Protein AF-A0A7T6Z1P7-F1 (afdb_monomer)

Solvent-accessible surface area (backbone atoms only — not comparable to full-atom values): 5338 Å² total; per-residue (Å²): 137,65,76,67,58,64,52,51,54,53,49,51,49,48,43,53,65,47,52,49,44,48,53,51,49,59,53,50,50,73,77,48,56,70,67,59,46,44,50,49,66,51,45,49,62,55,53,52,52,52,45,38,38,73,74,70,60,54,80,81,48,75,68,52,53,52,50,51,52,50,52,54,52,51,40,53,57,61,65,65,50,73,81,74,71,81,87,78,80,132

Foldseek 3Di:
DDPVVVVVVVVCCCCVVPVVVVVCLVVVLVVDDPLVVLVCVLCVLVVVVVCCCPPVVDDDDPVNVVVSV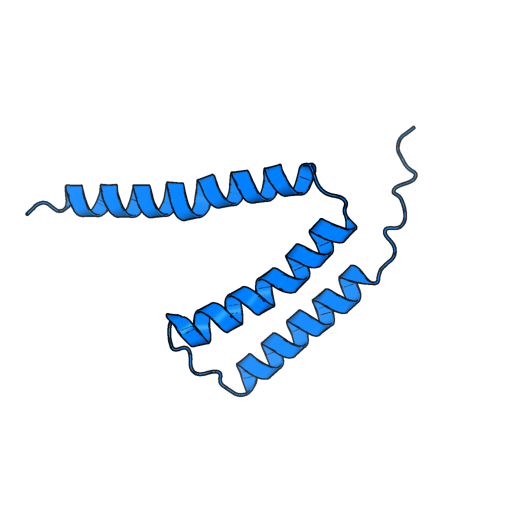VSNVVSVVVSPPPPPPPPDDD

pLDDT: mean 81.15, std 14.32, range [39.31, 94.88]

Secondary structure (DSSP, 8-state):
--HHHHHHHHHHHHIIIIIIHHHHHHHHHTTS-HHHHHHHHHHHHHHHHHHIIIII-----HHHHHHHHHHHHHHHHHHHS---------

Nearest PDB structures (foldseek):
  3okq-assembly1_A-2  TM=4.182E-01  e=6.978E+00  Saccharomyces cerevisiae

Organism: NCBI:txid2743000

Sequence (90 aa):
MDARHFSAERMSLAIVSTVLGYLLYTTGLKHIEASNASILGTVEPIVAVITGVLFLGDHLMFWQVIGIALVLYAAILVTQKPHRKEAVQQ

InterPro domains:
  IPR000620 EamA domain [PF00892] (13-79)
  IPR037185 Multidrug transporter EmrE superfamily [SSF103481] (13-84)
  IPR051258 Diverse Substrate Transporter [PTHR42920] (11-86)

Mean predicted aligned error: 9.41 Å

Radius of gyration: 18.6 Å; Cα contacts (8 Å, |Δi|>4): 22; chains: 1; bounding box: 44×33×51 Å

Structure (mmCIF, N/CA/C/O backbone):
data_AF-A0A7T6Z1P7-F1
#
_entry.id   AF-A0A7T6Z1P7-F1
#
loop_
_atom_site.group_PDB
_atom_site.id
_atom_site.type_symbol
_atom_site.label_atom_id
_atom_site.label_alt_id
_atom_site.label_comp_id
_atom_site.label_asym_id
_atom_site.label_entity_id
_atom_site.label_seq_id
_atom_site.pdbx_PDB_ins_code
_atom_site.Cartn_x
_atom_site.Cartn_y
_atom_site.Cartn_z
_atom_site.occupancy
_atom_site.B_iso_or_equiv
_atom_site.auth_seq_id
_atom_site.auth_comp_id
_atom_site.auth_asym_id
_atom_site.auth_atom_id
_atom_site.pdbx_PDB_model_num
ATOM 1 N N . MET A 1 1 ? 26.674 12.954 -20.570 1.00 50.00 1 MET A N 1
ATOM 2 C CA . MET A 1 1 ? 25.321 13.123 -19.997 1.00 50.00 1 MET A CA 1
ATOM 3 C C . MET A 1 1 ? 25.303 12.356 -18.693 1.00 50.00 1 MET A C 1
ATOM 5 O O . MET A 1 1 ? 25.462 11.143 -18.708 1.00 50.00 1 MET A O 1
ATOM 9 N N . ASP A 1 2 ? 25.302 13.093 -17.586 1.00 51.38 2 ASP A N 1
ATOM 10 C CA . ASP A 1 2 ? 25.871 12.654 -16.311 1.00 51.38 2 ASP A CA 1
ATOM 11 C C . ASP A 1 2 ? 24.953 11.752 -15.482 1.00 51.38 2 ASP A C 1
ATOM 13 O O . ASP A 1 2 ? 23.787 12.063 -15.242 1.00 51.38 2 ASP A O 1
ATOM 17 N N . ALA A 1 3 ? 25.535 10.685 -14.928 1.00 61.78 3 ALA A N 1
ATOM 18 C CA . ALA A 1 3 ? 24.891 9.720 -14.031 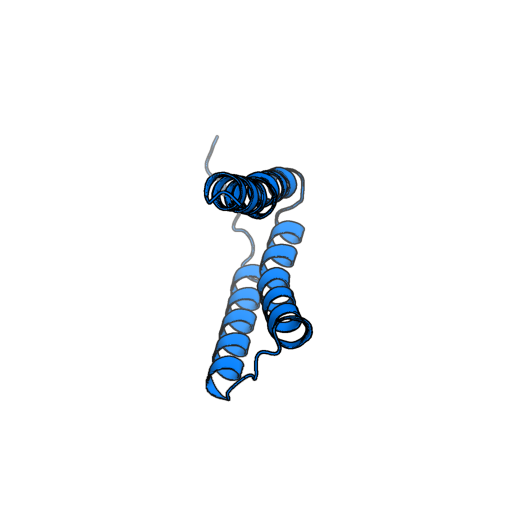1.00 61.78 3 ALA A CA 1
ATOM 19 C C . ALA A 1 3 ? 24.275 10.335 -12.750 1.00 61.78 3 ALA A C 1
ATOM 21 O O . ALA A 1 3 ? 23.534 9.660 -12.038 1.00 61.78 3 ALA A O 1
ATOM 22 N N . ARG A 1 4 ? 24.553 11.614 -12.456 1.00 61.88 4 ARG A N 1
ATOM 23 C CA . ARG A 1 4 ? 24.015 12.356 -11.301 1.00 61.88 4 ARG A CA 1
ATOM 24 C C . ARG A 1 4 ? 22.580 12.855 -11.506 1.00 61.88 4 ARG A C 1
ATOM 26 O O . ARG A 1 4 ? 21.858 13.000 -10.524 1.00 61.88 4 ARG A O 1
ATOM 33 N N . HIS A 1 5 ? 22.144 13.073 -12.749 1.00 59.59 5 HIS A N 1
ATOM 34 C CA . HIS A 1 5 ? 20.736 13.388 -13.030 1.00 59.59 5 HIS A CA 1
ATOM 35 C C . HIS A 1 5 ? 19.849 12.153 -12.826 1.00 59.59 5 HIS A C 1
ATOM 37 O O . HIS A 1 5 ? 18.812 12.245 -12.171 1.00 59.59 5 HIS A O 1
ATOM 43 N N . PHE A 1 6 ? 20.358 10.979 -13.222 1.00 63.50 6 PHE A N 1
ATOM 44 C CA . PHE A 1 6 ? 19.648 9.703 -13.113 1.00 63.50 6 PHE A CA 1
ATOM 45 C C . PHE A 1 6 ? 19.357 9.254 -11.676 1.00 63.50 6 PHE A C 1
ATOM 47 O O . PHE A 1 6 ? 18.382 8.550 -11.415 1.00 63.50 6 PHE A O 1
ATOM 54 N N . SER A 1 7 ? 20.179 9.666 -10.707 1.00 68.44 7 SER A N 1
ATOM 55 C CA . SER A 1 7 ? 19.931 9.357 -9.295 1.00 68.44 7 SER A CA 1
ATOM 56 C C . SER A 1 7 ? 18.926 10.308 -8.646 1.00 68.44 7 SER A C 1
ATOM 58 O O . SER A 1 7 ? 18.150 9.874 -7.798 1.00 68.44 7 SER A O 1
ATOM 60 N N . ALA A 1 8 ? 18.924 11.589 -9.032 1.00 75.94 8 ALA A N 1
ATOM 61 C CA . ALA A 1 8 ? 18.020 12.588 -8.466 1.00 75.94 8 ALA A CA 1
ATOM 62 C C . ALA A 1 8 ? 16.565 12.329 -8.882 1.00 75.94 8 ALA A C 1
ATOM 64 O O . ALA A 1 8 ? 15.678 12.322 -8.035 1.00 75.94 8 ALA A O 1
ATOM 65 N N . GLU A 1 9 ? 16.325 12.017 -10.156 1.00 79.19 9 GLU A N 1
ATOM 66 C CA . GLU A 1 9 ? 14.981 11.739 -10.679 1.00 79.19 9 GLU A CA 1
ATOM 67 C C . GLU A 1 9 ? 14.343 10.484 -10.069 1.00 79.19 9 GLU A C 1
ATOM 69 O O . GLU A 1 9 ? 13.177 10.506 -9.672 1.00 79.19 9 GLU A O 1
ATOM 74 N N . ARG A 1 10 ? 15.120 9.412 -9.879 1.00 80.56 10 ARG A N 1
ATOM 75 C CA . ARG A 1 10 ? 14.645 8.189 -9.208 1.00 80.56 10 ARG A CA 1
ATOM 76 C C . ARG A 1 10 ? 14.342 8.432 -7.731 1.00 80.56 10 ARG A C 1
ATOM 78 O O . ARG A 1 10 ? 13.380 7.872 -7.209 1.00 80.56 10 ARG A O 1
ATOM 85 N N . MET A 1 11 ? 15.125 9.291 -7.077 1.00 86.19 11 MET A N 1
ATOM 86 C CA . MET A 1 11 ? 14.892 9.692 -5.690 1.00 86.19 11 MET A CA 1
ATOM 87 C C . MET A 1 11 ? 13.607 10.514 -5.559 1.00 86.19 11 MET A C 1
ATOM 89 O O . MET A 1 11 ? 12.797 10.247 -4.676 1.00 86.19 11 MET A O 1
ATOM 93 N N . SER A 1 12 ? 13.378 11.472 -6.460 1.00 85.25 12 SER A N 1
ATOM 94 C CA . SER A 1 12 ? 12.143 12.259 -6.490 1.00 85.25 12 SER A CA 1
ATOM 95 C C . SER A 1 12 ? 10.917 11.383 -6.738 1.00 85.25 12 SER A C 1
ATOM 97 O O . SER A 1 12 ? 9.926 11.531 -6.027 1.00 85.25 12 SER A O 1
ATOM 99 N N . LEU A 1 13 ? 10.990 10.429 -7.676 1.00 85.69 13 LEU A N 1
ATOM 100 C CA . LEU A 1 13 ? 9.913 9.463 -7.911 1.00 85.69 13 LEU A CA 1
ATOM 101 C C . LEU A 1 13 ? 9.626 8.619 -6.664 1.00 85.69 13 LEU A C 1
ATOM 103 O O . LEU A 1 13 ? 8.471 8.507 -6.270 1.00 85.69 13 LEU A O 1
ATOM 107 N N . ALA A 1 14 ? 10.652 8.080 -6.001 1.00 86.69 14 ALA A N 1
ATOM 108 C CA . ALA A 1 14 ? 10.469 7.284 -4.787 1.00 86.69 14 ALA A CA 1
ATOM 109 C C . ALA A 1 14 ? 9.891 8.107 -3.619 1.00 86.69 14 ALA A C 1
ATOM 111 O O . ALA A 1 14 ? 8.982 7.658 -2.924 1.00 86.69 14 ALA A O 1
ATOM 112 N N . ILE A 1 15 ? 10.378 9.332 -3.403 1.00 90.75 15 ILE A N 1
ATOM 113 C CA . ILE A 1 15 ? 9.900 10.191 -2.311 1.00 90.75 15 ILE A CA 1
ATOM 114 C C . ILE A 1 15 ? 8.459 10.643 -2.569 1.00 90.75 15 ILE A C 1
ATOM 116 O O . ILE A 1 15 ? 7.613 10.539 -1.684 1.00 90.75 15 ILE A O 1
ATOM 120 N N . VAL A 1 16 ? 8.154 11.127 -3.772 1.00 90.44 16 VAL A N 1
ATOM 121 C CA . VAL A 1 16 ? 6.827 11.678 -4.075 1.00 90.44 16 VAL A CA 1
ATOM 122 C C . VAL A 1 16 ? 5.795 10.566 -4.261 1.00 90.44 16 VAL A C 1
ATOM 124 O O . VAL A 1 16 ? 4.720 10.632 -3.669 1.00 90.44 16 VAL A O 1
ATOM 127 N N . SER A 1 17 ? 6.110 9.522 -5.031 1.00 88.19 17 SER A N 1
ATOM 128 C CA . SER A 1 17 ? 5.157 8.438 -5.298 1.00 88.19 17 SER A CA 1
ATOM 129 C C . SER A 1 17 ? 4.932 7.545 -4.080 1.00 88.19 17 SER A C 1
ATOM 131 O O . SER A 1 17 ? 3.813 7.079 -3.882 1.00 88.19 17 SER A O 1
ATOM 133 N N . THR A 1 18 ? 5.967 7.297 -3.271 1.00 89.81 18 THR A N 1
ATOM 134 C CA . THR A 1 18 ? 5.881 6.338 -2.161 1.00 89.81 18 THR A CA 1
ATOM 135 C C . THR A 1 18 ? 5.751 7.039 -0.817 1.00 89.81 18 THR A C 1
ATOM 137 O O . THR A 1 18 ? 4.760 6.828 -0.125 1.00 89.81 18 THR A O 1
ATOM 140 N N . VAL A 1 19 ? 6.715 7.883 -0.426 1.00 91.75 19 VAL A N 1
ATOM 141 C CA . VAL A 1 19 ? 6.735 8.472 0.930 1.00 91.75 19 VAL A CA 1
ATOM 142 C C . VAL A 1 19 ? 5.568 9.432 1.125 1.00 91.75 19 VAL A C 1
ATOM 144 O O . VAL A 1 19 ? 4.801 9.283 2.074 1.00 91.75 19 VAL A O 1
ATOM 147 N N . LEU A 1 20 ? 5.400 10.395 0.218 1.00 93.50 20 LEU A N 1
ATOM 148 C CA . LEU A 1 20 ? 4.312 11.363 0.317 1.00 93.50 20 LEU A CA 1
ATOM 149 C C . LEU A 1 20 ? 2.950 10.678 0.152 1.00 93.50 20 LEU A C 1
ATOM 151 O O . LEU A 1 20 ? 2.056 10.916 0.960 1.00 93.50 20 LEU A O 1
ATOM 155 N N . GLY A 1 21 ? 2.815 9.779 -0.829 1.00 91.38 21 GLY A N 1
ATOM 156 C CA . GLY A 1 21 ? 1.603 8.977 -1.024 1.00 91.38 21 GLY A CA 1
ATOM 157 C C . GLY A 1 21 ? 1.201 8.199 0.232 1.00 91.38 21 GLY A C 1
ATOM 158 O O . GLY A 1 21 ? 0.056 8.285 0.672 1.00 91.38 21 GLY A O 1
ATOM 159 N N . TYR A 1 22 ? 2.153 7.515 0.873 1.00 89.81 22 TYR A N 1
ATOM 160 C CA . TYR A 1 22 ? 1.911 6.753 2.098 1.00 89.81 22 TYR A CA 1
ATOM 161 C C . TYR A 1 22 ? 1.546 7.646 3.293 1.00 89.81 22 TYR A C 1
ATOM 163 O O . TYR A 1 22 ? 0.640 7.319 4.064 1.00 89.81 22 TYR A O 1
ATOM 171 N N . LEU A 1 23 ? 2.202 8.801 3.448 1.00 94.19 23 LEU A N 1
ATOM 172 C CA . LEU A 1 23 ? 1.868 9.763 4.503 1.00 94.19 23 LEU A CA 1
ATOM 173 C C . LEU A 1 23 ? 0.458 10.330 4.324 1.00 94.19 23 LEU A C 1
ATOM 175 O O . LEU A 1 23 ? -0.292 10.404 5.298 1.00 94.19 23 LEU A O 1
ATOM 179 N N . LEU A 1 24 ? 0.074 10.690 3.097 1.00 92.69 24 LEU A N 1
ATOM 180 C CA . LEU A 1 24 ? -1.278 11.161 2.792 1.00 92.69 24 LEU A CA 1
ATOM 181 C C . LEU A 1 24 ? -2.313 10.058 3.011 1.00 92.69 24 LEU A C 1
ATOM 183 O O . LEU A 1 24 ? -3.341 10.326 3.624 1.00 92.69 24 LEU A O 1
ATOM 187 N N . TYR A 1 25 ? -2.031 8.829 2.574 1.00 89.56 25 TYR A N 1
ATOM 188 C CA . TYR A 1 25 ? -2.918 7.683 2.770 1.00 89.56 25 TYR A CA 1
ATOM 189 C C . TYR A 1 25 ? -3.171 7.417 4.254 1.00 89.56 25 TYR A C 1
ATOM 191 O O . TYR A 1 25 ? -4.311 7.442 4.712 1.00 89.56 25 TYR A O 1
ATOM 199 N N . THR A 1 26 ? -2.103 7.245 5.035 1.00 89.44 26 THR A N 1
ATOM 200 C CA . THR A 1 26 ? -2.210 6.950 6.471 1.00 89.44 26 THR A CA 1
ATOM 201 C C . THR A 1 26 ? -2.790 8.114 7.269 1.00 89.44 26 THR A C 1
ATOM 203 O O . THR A 1 26 ? -3.522 7.890 8.229 1.00 89.44 26 THR A O 1
ATOM 206 N N . THR A 1 27 ? -2.515 9.360 6.878 1.00 90.75 27 THR A N 1
ATOM 207 C CA . THR A 1 27 ? -3.134 10.537 7.502 1.00 90.75 27 THR A CA 1
ATOM 208 C C . THR A 1 27 ? -4.609 10.643 7.132 1.00 90.75 27 THR A C 1
ATOM 210 O O . THR A 1 27 ? -5.429 10.883 8.011 1.00 90.75 27 THR A O 1
ATOM 213 N N . GLY A 1 28 ? -4.977 10.418 5.871 1.00 88.06 28 GLY A N 1
ATOM 214 C CA . GLY A 1 28 ? -6.368 10.406 5.418 1.00 88.06 28 GLY A CA 1
ATOM 215 C C . GLY A 1 28 ? -7.191 9.324 6.115 1.00 88.06 28 GLY A C 1
ATOM 216 O O . GLY A 1 28 ? -8.308 9.593 6.550 1.00 88.06 28 GLY A O 1
ATOM 217 N N . LEU A 1 29 ? -6.600 8.146 6.341 1.00 87.25 29 LEU A N 1
ATOM 218 C CA . LEU A 1 29 ? -7.244 7.040 7.050 1.00 87.25 29 LEU A CA 1
ATOM 219 C C . LEU A 1 29 ? -7.630 7.399 8.497 1.00 87.25 29 LEU A C 1
ATOM 221 O O . LEU A 1 29 ? -8.626 6.896 9.003 1.00 87.25 29 LEU A O 1
ATOM 225 N N . LYS A 1 30 ? -6.890 8.310 9.148 1.00 86.00 30 LYS A N 1
ATOM 226 C CA . LYS A 1 30 ? -7.215 8.811 10.500 1.00 86.00 30 LYS A CA 1
ATOM 227 C C . LYS A 1 30 ? -8.462 9.698 10.541 1.00 86.00 30 LYS A C 1
ATOM 229 O O . LYS A 1 30 ? -8.997 9.922 11.621 1.00 86.00 30 LYS A O 1
ATOM 234 N N . HIS A 1 31 ? -8.891 10.230 9.398 1.00 87.38 31 HIS A N 1
ATOM 235 C CA . HIS A 1 31 ? -10.008 11.173 9.298 1.00 87.38 31 HIS A CA 1
ATOM 236 C C . HIS A 1 31 ? -11.295 10.528 8.770 1.00 87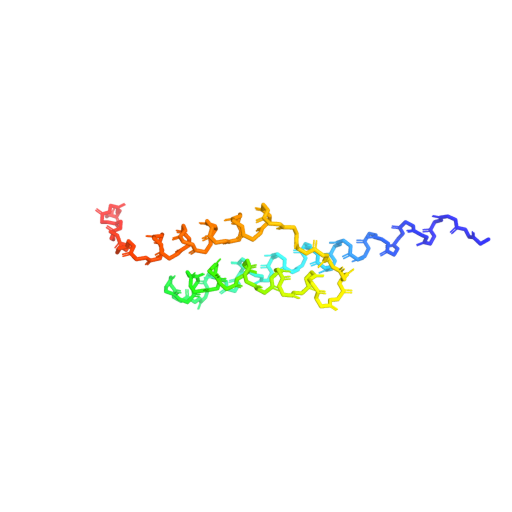.38 31 HIS A C 1
ATOM 238 O O . HIS A 1 31 ? -12.300 11.220 8.621 1.00 87.38 31 HIS A O 1
ATOM 244 N N . ILE A 1 32 ? -11.282 9.225 8.476 1.00 86.88 32 ILE A N 1
ATOM 245 C CA . ILE A 1 32 ? -12.456 8.487 8.002 1.00 86.88 32 ILE A CA 1
ATOM 246 C C . ILE A 1 32 ? -12.856 7.408 9.007 1.00 86.88 32 ILE A C 1
ATOM 248 O O . ILE A 1 32 ? -12.038 6.917 9.782 1.00 86.88 32 ILE A O 1
ATOM 252 N N . GLU A 1 33 ? -14.128 7.020 8.984 1.00 84.31 33 GLU A N 1
ATOM 253 C CA . GLU A 1 33 ? -14.621 5.939 9.834 1.00 84.31 33 GLU A CA 1
ATOM 254 C C . GLU A 1 33 ? -13.951 4.599 9.498 1.00 84.31 33 GLU A C 1
ATOM 256 O O . GLU A 1 33 ? -13.633 4.315 8.340 1.00 84.31 33 GLU A O 1
ATOM 261 N N . ALA A 1 34 ? -13.814 3.730 10.505 1.00 79.50 34 ALA A N 1
ATOM 262 C CA . ALA A 1 34 ? -13.203 2.406 10.361 1.00 79.50 34 ALA A CA 1
ATOM 263 C C . ALA A 1 34 ? -13.860 1.550 9.259 1.00 79.50 34 ALA A C 1
ATOM 265 O O . ALA A 1 34 ? -13.185 0.759 8.604 1.00 79.50 34 ALA A O 1
ATOM 266 N N . SER A 1 35 ? -15.161 1.747 9.012 1.00 79.12 35 SER A N 1
ATOM 267 C CA . SER A 1 35 ? -15.877 1.114 7.898 1.00 79.12 35 SER A CA 1
ATOM 268 C C . SER A 1 35 ? -15.289 1.523 6.542 1.00 79.12 35 SER A C 1
ATOM 270 O O . SER A 1 35 ? -14.909 0.668 5.746 1.00 79.12 35 SER A O 1
ATOM 272 N N . ASN A 1 36 ? -15.113 2.827 6.308 1.00 83.00 36 ASN A N 1
ATOM 273 C CA . ASN A 1 36 ? -14.555 3.351 5.060 1.00 83.00 36 ASN A CA 1
ATOM 274 C C . ASN A 1 36 ? -13.087 2.942 4.884 1.00 83.00 36 ASN A C 1
ATOM 276 O O . ASN A 1 36 ? -12.678 2.592 3.780 1.00 83.00 36 ASN A O 1
ATOM 280 N N . ALA A 1 37 ? -12.310 2.924 5.971 1.00 85.12 37 ALA A N 1
ATOM 281 C CA . ALA A 1 37 ? -10.937 2.421 5.955 1.00 85.12 37 ALA A CA 1
ATOM 282 C C . ALA A 1 37 ? -10.869 0.931 5.585 1.00 85.12 37 ALA A C 1
ATOM 284 O O . ALA A 1 37 ? -10.031 0.526 4.781 1.00 85.12 37 ALA A O 1
ATOM 285 N N . SER A 1 38 ? -11.783 0.119 6.125 1.00 83.19 38 SER A N 1
ATOM 286 C CA . SER A 1 38 ? -11.875 -1.302 5.789 1.00 83.19 38 SER A CA 1
ATOM 287 C C . SER A 1 38 ? -12.266 -1.515 4.325 1.00 83.19 38 SER A C 1
ATOM 289 O O . SER A 1 38 ? -11.643 -2.328 3.647 1.00 83.19 38 SER A O 1
ATOM 291 N N . ILE A 1 39 ? -13.222 -0.733 3.806 1.00 84.19 39 ILE A N 1
ATOM 292 C CA . ILE A 1 39 ? -13.597 -0.761 2.386 1.00 84.19 39 ILE A CA 1
ATOM 293 C C . ILE A 1 39 ? -12.378 -0.441 1.514 1.00 84.19 39 ILE A C 1
ATOM 295 O O . ILE A 1 39 ? -12.075 -1.215 0.608 1.00 84.19 39 ILE A O 1
ATOM 299 N N . LEU A 1 40 ? -11.636 0.631 1.816 1.00 86.38 40 LEU A N 1
ATOM 300 C CA . LEU A 1 40 ? -10.417 0.983 1.079 1.00 86.38 40 LEU A CA 1
ATOM 301 C C . LEU A 1 40 ? -9.394 -0.160 1.080 1.00 86.38 40 LEU A C 1
ATOM 303 O O . LEU A 1 40 ? -8.904 -0.521 0.013 1.00 86.38 40 LEU A O 1
ATOM 307 N N . GLY A 1 41 ? -9.150 -0.793 2.232 1.00 84.00 41 GLY A N 1
ATOM 308 C CA . GLY A 1 41 ? -8.241 -1.939 2.334 1.00 84.00 41 GLY 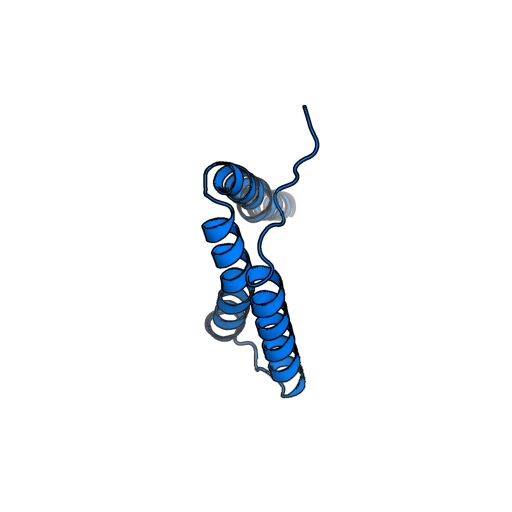A CA 1
ATOM 309 C C . GLY A 1 41 ? -8.691 -3.171 1.537 1.00 84.00 41 GLY A C 1
ATOM 310 O O . GLY A 1 41 ? -7.854 -3.941 1.075 1.00 84.00 41 GLY A O 1
ATOM 311 N N . THR A 1 42 ? -9.999 -3.360 1.325 1.00 84.56 42 THR A N 1
ATOM 312 C CA . THR A 1 42 ? -10.515 -4.440 0.459 1.00 84.56 42 THR A CA 1
ATOM 313 C C . THR A 1 42 ? -10.466 -4.101 -1.033 1.00 84.56 42 THR A C 1
ATOM 315 O O . THR A 1 42 ? -10.303 -4.995 -1.862 1.00 84.56 42 THR A O 1
ATOM 318 N N . VAL A 1 43 ? -10.582 -2.817 -1.385 1.00 87.81 43 VAL A N 1
ATOM 319 C CA . VAL A 1 43 ? -10.568 -2.333 -2.774 1.00 87.81 43 VAL A CA 1
ATOM 320 C C . VAL A 1 43 ? -9.141 -2.210 -3.311 1.00 87.81 43 VAL A C 1
ATOM 322 O O . VAL A 1 43 ? -8.913 -2.470 -4.491 1.00 87.81 43 VAL A O 1
ATOM 325 N N . GLU A 1 44 ? -8.174 -1.875 -2.457 1.00 87.50 44 GLU A N 1
ATOM 326 C CA . GLU A 1 44 ? -6.753 -1.756 -2.798 1.00 87.50 44 GLU A CA 1
ATOM 327 C C . GLU A 1 44 ? -6.204 -2.957 -3.604 1.00 87.50 44 GLU A C 1
ATOM 329 O O . GLU A 1 44 ? -5.718 -2.734 -4.717 1.00 87.50 44 GLU A O 1
ATOM 334 N N . PRO A 1 45 ? -6.329 -4.226 -3.154 1.00 87.00 45 PRO A N 1
ATOM 335 C CA . PRO A 1 45 ? -5.834 -5.372 -3.920 1.00 87.00 45 PRO A CA 1
ATOM 336 C C . PRO A 1 45 ? -6.557 -5.563 -5.261 1.00 87.00 45 PRO A C 1
ATOM 338 O O . PRO A 1 45 ? -5.932 -5.991 -6.231 1.00 87.00 45 PRO A O 1
ATOM 341 N N . ILE A 1 46 ? -7.847 -5.217 -5.358 1.00 89.19 46 ILE A N 1
ATOM 342 C CA . ILE A 1 46 ? -8.606 -5.289 -6.619 1.00 89.19 46 ILE A CA 1
ATOM 343 C C . ILE A 1 46 ? -8.032 -4.287 -7.624 1.00 89.19 46 ILE A C 1
ATOM 345 O O . ILE A 1 46 ? -7.719 -4.646 -8.760 1.00 89.19 46 ILE A O 1
ATOM 349 N N . VAL A 1 47 ? -7.863 -3.033 -7.197 1.00 91.81 47 VAL A N 1
ATOM 350 C CA . VAL A 1 47 ? -7.333 -1.956 -8.041 1.00 91.81 47 VAL A CA 1
ATOM 351 C C . VAL A 1 47 ? -5.893 -2.247 -8.454 1.00 91.81 47 VAL A C 1
ATOM 353 O O . VAL A 1 47 ? -5.551 -2.031 -9.617 1.00 91.81 47 VAL A O 1
ATOM 356 N N . ALA A 1 48 ? -5.067 -2.784 -7.552 1.00 90.50 48 ALA A N 1
ATOM 357 C CA . ALA A 1 48 ? -3.692 -3.167 -7.855 1.00 90.50 48 ALA A CA 1
ATOM 358 C C . ALA A 1 48 ? -3.626 -4.220 -8.975 1.00 90.50 48 ALA A C 1
ATOM 360 O O . ALA A 1 48 ? -2.896 -4.034 -9.948 1.00 90.50 48 ALA A O 1
ATOM 361 N N . VAL A 1 49 ? -4.436 -5.281 -8.885 1.00 91.06 49 VAL A N 1
ATOM 362 C CA . VAL A 1 49 ? -4.499 -6.340 -9.907 1.00 91.06 49 VAL A CA 1
ATOM 363 C C . VAL A 1 49 ? -4.985 -5.788 -11.245 1.00 91.06 49 VAL A C 1
ATOM 365 O O . VAL A 1 49 ? -4.354 -6.034 -12.270 1.00 91.06 49 VAL A O 1
ATOM 368 N N . ILE A 1 50 ? -6.080 -5.021 -11.248 1.00 92.44 50 ILE A N 1
ATOM 369 C CA . ILE A 1 50 ? -6.623 -4.417 -12.474 1.00 92.44 50 ILE A CA 1
ATOM 370 C C . ILE A 1 50 ? -5.572 -3.516 -13.129 1.00 92.44 50 ILE A C 1
ATOM 372 O O . ILE A 1 50 ? -5.360 -3.589 -14.338 1.00 92.44 50 ILE A O 1
ATOM 376 N N . THR A 1 51 ? -4.885 -2.696 -12.333 1.00 93.12 51 THR A N 1
ATOM 377 C CA . THR A 1 51 ? -3.849 -1.788 -12.831 1.00 93.12 51 THR A CA 1
ATOM 378 C C . THR A 1 51 ? -2.660 -2.562 -13.403 1.00 93.12 51 THR A C 1
ATOM 380 O O . THR A 1 51 ? -2.190 -2.219 -14.484 1.00 93.12 51 THR A O 1
ATOM 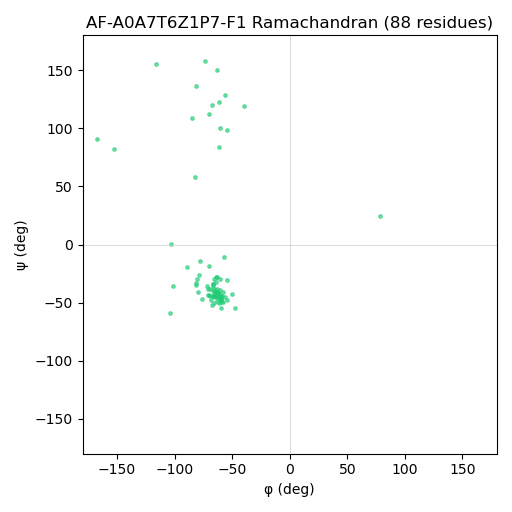383 N N . GLY A 1 52 ? -2.212 -3.637 -12.746 1.00 92.06 52 GLY A N 1
ATOM 384 C CA . GLY A 1 52 ? -1.153 -4.511 -13.264 1.00 92.06 52 GLY A CA 1
ATOM 385 C C . GLY A 1 52 ? -1.519 -5.144 -14.609 1.00 92.06 52 GLY A C 1
ATOM 386 O O . GLY A 1 52 ? -0.760 -5.057 -15.570 1.00 92.06 52 GLY A O 1
ATOM 387 N N . VAL A 1 53 ? -2.730 -5.686 -14.738 1.00 92.44 53 VAL A N 1
ATOM 388 C CA . VAL A 1 53 ? -3.176 -6.297 -16.001 1.00 92.44 53 VAL A CA 1
ATOM 389 C C . VAL A 1 53 ? -3.323 -5.257 -17.118 1.00 92.44 53 VAL A C 1
ATOM 391 O O . VAL A 1 53 ? -2.885 -5.504 -18.239 1.00 92.44 53 VAL A O 1
ATOM 394 N N . LEU A 1 54 ? -3.919 -4.093 -16.833 1.00 94.38 54 LEU A N 1
ATOM 395 C CA . LEU A 1 54 ? -4.222 -3.087 -17.860 1.00 94.38 54 LEU A CA 1
ATOM 396 C C . LEU A 1 54 ? -3.017 -2.234 -18.273 1.00 94.38 54 LEU A C 1
ATOM 398 O O . LEU A 1 54 ? -2.877 -1.928 -19.454 1.00 94.38 54 LEU A O 1
ATOM 402 N N . PHE A 1 55 ? -2.176 -1.819 -17.322 1.00 94.88 55 PHE A N 1
ATOM 403 C CA . PHE A 1 55 ? -1.075 -0.885 -17.585 1.00 94.88 55 PHE A CA 1
ATOM 404 C C . PHE A 1 55 ? 0.281 -1.576 -17.705 1.00 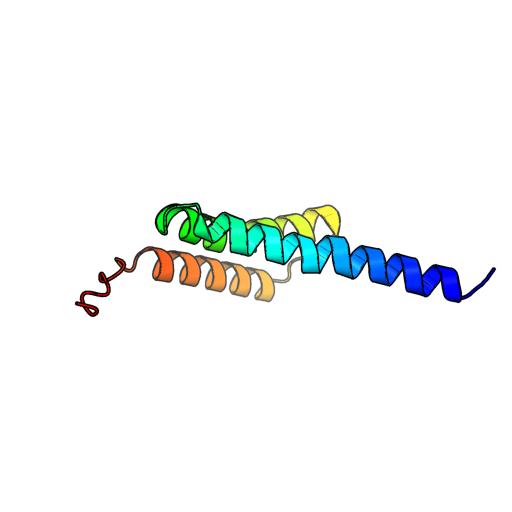94.88 55 PHE A C 1
ATOM 406 O O . PHE A 1 55 ? 1.105 -1.133 -18.502 1.00 94.88 55 PHE A O 1
ATOM 413 N N . LEU A 1 56 ? 0.524 -2.636 -16.925 1.00 90.25 56 LEU A N 1
ATOM 414 C CA . LEU A 1 56 ? 1.786 -3.383 -16.980 1.00 90.25 56 LEU A CA 1
ATOM 415 C C . LEU A 1 56 ? 1.733 -4.527 -18.006 1.00 90.25 56 LEU A C 1
ATOM 417 O O . LEU A 1 56 ? 2.777 -4.961 -18.486 1.00 90.25 56 LEU A O 1
ATOM 421 N N . GLY A 1 57 ? 0.528 -4.960 -18.393 1.00 88.12 57 GLY A N 1
ATOM 422 C CA . GLY A 1 57 ? 0.323 -6.058 -19.338 1.00 88.12 57 GLY A CA 1
ATOM 423 C C . GLY A 1 57 ? 0.504 -7.437 -18.703 1.00 88.12 57 GLY A C 1
ATOM 424 O O . GLY A 1 57 ? 0.822 -8.393 -19.409 1.00 88.12 57 GLY A O 1
ATOM 425 N N . ASP A 1 58 ? 0.326 -7.550 -17.383 1.00 88.00 58 ASP A N 1
ATOM 426 C CA . ASP A 1 58 ? 0.502 -8.814 -16.671 1.00 88.00 58 ASP A CA 1
ATOM 427 C C . ASP A 1 58 ? -0.476 -9.885 -17.177 1.00 88.00 58 ASP A C 1
ATOM 429 O O . ASP A 1 58 ? -1.701 -9.740 -17.117 1.00 88.00 58 ASP A O 1
ATOM 433 N N . HIS A 1 59 ? 0.069 -11.013 -17.633 1.00 88.31 59 HIS A N 1
ATOM 434 C CA . HIS A 1 59 ? -0.715 -12.196 -17.965 1.00 88.31 59 HIS A CA 1
ATOM 435 C C . HIS A 1 59 ? -0.961 -13.029 -16.707 1.00 88.31 59 HIS A C 1
ATOM 437 O O . HIS A 1 59 ? -0.052 -13.680 -16.191 1.00 88.31 59 HIS A O 1
ATOM 443 N N . LEU A 1 60 ? -2.206 -13.029 -16.228 1.00 87.44 60 LEU A N 1
ATOM 444 C CA . LEU A 1 60 ? -2.589 -13.794 -15.045 1.00 87.44 60 LEU A CA 1
ATOM 445 C C . LEU A 1 60 ? -2.568 -15.301 -15.329 1.00 87.44 60 LEU A C 1
ATOM 447 O O . LEU A 1 60 ? -3.405 -15.836 -16.055 1.00 87.44 60 LEU A O 1
ATOM 451 N N . MET A 1 61 ? -1.630 -16.000 -14.699 1.00 91.88 61 MET A N 1
ATOM 452 C CA . MET A 1 61 ? -1.605 -17.455 -14.639 1.00 91.88 61 MET A CA 1
ATOM 453 C C . MET A 1 61 ? -2.678 -17.990 -13.684 1.00 91.88 61 MET A C 1
ATOM 455 O O . MET A 1 61 ? -3.097 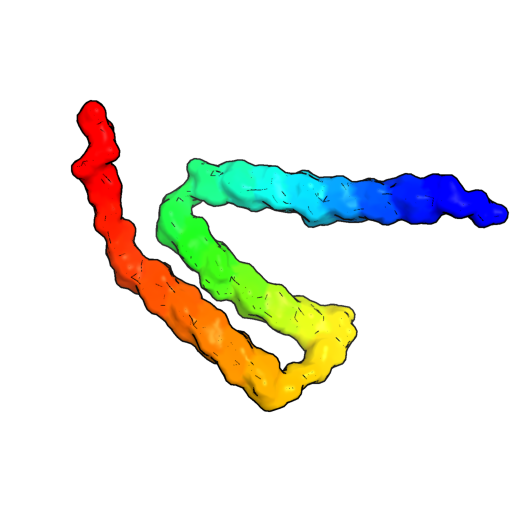-17.318 -12.741 1.00 91.88 61 MET A O 1
ATOM 459 N N . PHE A 1 62 ? -3.061 -19.256 -13.866 1.00 90.75 62 PHE A N 1
ATOM 460 C CA . PHE A 1 62 ? -4.076 -19.933 -13.047 1.00 90.75 62 PHE A CA 1
ATOM 461 C C . PHE A 1 62 ? -3.838 -19.792 -11.530 1.00 90.75 62 PHE A C 1
ATOM 463 O O . PHE A 1 62 ? -4.756 -19.485 -10.773 1.00 90.75 62 PHE A O 1
ATOM 470 N N . TRP A 1 63 ? -2.586 -19.928 -11.086 1.00 91.94 63 TRP A N 1
ATOM 471 C CA . TRP A 1 63 ? -2.217 -19.774 -9.675 1.00 91.94 63 TRP A CA 1
ATOM 472 C C . TRP A 1 63 ? -2.389 -18.348 -9.143 1.00 91.94 63 TRP A C 1
ATOM 474 O O . TRP A 1 63 ? -2.754 -18.172 -7.983 1.00 91.94 63 TRP A O 1
ATOM 484 N N . GLN A 1 64 ? -2.168 -17.329 -9.978 1.00 88.69 64 GLN A N 1
ATOM 485 C CA . GLN A 1 64 ? -2.371 -15.934 -9.584 1.00 88.69 64 GLN A CA 1
ATOM 486 C C . GLN A 1 64 ? -3.858 -15.645 -9.387 1.00 88.69 64 GLN A C 1
ATOM 488 O O . GLN A 1 64 ? -4.218 -14.983 -8.421 1.00 88.69 64 GLN A O 1
ATOM 493 N N . VAL A 1 65 ? -4.728 -16.212 -10.228 1.00 89.94 65 VAL A N 1
ATOM 494 C CA . VAL A 1 65 ? -6.186 -16.100 -10.061 1.00 89.94 65 VAL A CA 1
ATOM 495 C C . VAL A 1 65 ? -6.638 -16.715 -8.734 1.00 89.94 65 VAL A C 1
ATOM 497 O O . VAL A 1 65 ? -7.428 -16.104 -8.017 1.00 89.94 65 VAL A O 1
ATOM 500 N N . ILE A 1 66 ? -6.093 -17.878 -8.360 1.00 94.19 66 ILE A N 1
ATOM 501 C CA . ILE A 1 66 ? -6.365 -18.498 -7.052 1.00 94.19 66 ILE A CA 1
ATOM 502 C C . ILE A 1 66 ? -5.882 -17.596 -5.909 1.00 94.19 66 ILE A C 1
ATOM 504 O O . ILE A 1 66 ? -6.611 -17.394 -4.939 1.00 94.19 66 ILE A O 1
ATOM 508 N N . GLY A 1 67 ? -4.681 -17.023 -6.025 1.00 90.12 67 GLY A N 1
ATOM 509 C CA . GLY A 1 67 ? -4.146 -16.087 -5.035 1.00 90.12 67 GLY A CA 1
ATOM 510 C C . GLY A 1 67 ? -5.025 -14.846 -4.864 1.00 90.12 67 GLY A C 1
ATOM 511 O O . GLY A 1 67 ? -5.344 -14.473 -3.737 1.00 90.12 67 GLY A O 1
ATOM 512 N N . ILE A 1 68 ? -5.484 -14.256 -5.971 1.00 89.69 68 ILE A N 1
ATOM 513 C CA . ILE A 1 68 ? -6.416 -13.121 -5.968 1.00 89.69 68 ILE A CA 1
ATOM 514 C C . ILE A 1 68 ? -7.716 -13.515 -5.263 1.00 89.69 68 ILE A C 1
ATOM 516 O O . ILE A 1 68 ? -8.148 -12.818 -4.348 1.00 89.69 68 ILE A O 1
ATOM 520 N N . ALA A 1 69 ? -8.309 -14.657 -5.622 1.00 90.69 69 ALA A N 1
ATOM 521 C CA . ALA A 1 69 ? -9.532 -15.142 -4.987 1.00 90.69 69 ALA A CA 1
ATOM 522 C C . ALA A 1 69 ? -9.361 -15.334 -3.469 1.00 90.69 69 ALA A C 1
ATOM 524 O O . ALA A 1 69 ? -10.242 -14.955 -2.698 1.00 90.69 69 ALA A O 1
ATOM 525 N N . LEU A 1 70 ? -8.212 -15.859 -3.030 1.00 91.25 70 LEU A N 1
ATOM 526 C CA . LEU A 1 70 ? -7.893 -16.049 -1.616 1.00 91.25 70 LEU A CA 1
ATOM 527 C C . LEU A 1 70 ? -7.772 -14.713 -0.865 1.00 91.25 70 LEU A C 1
ATOM 529 O O . LEU A 1 70 ? -8.330 -14.574 0.222 1.00 91.25 70 LEU A O 1
ATOM 533 N N . VAL A 1 71 ? -7.073 -13.729 -1.442 1.00 88.75 71 VAL A N 1
ATOM 534 C CA . VAL A 1 71 ? -6.908 -12.392 -0.846 1.00 88.75 71 VAL A CA 1
ATOM 535 C C . VAL A 1 71 ? -8.257 -11.691 -0.713 1.00 88.75 71 VAL A C 1
ATOM 537 O O . VAL A 1 71 ? -8.561 -11.163 0.354 1.00 88.75 71 VAL A O 1
ATOM 540 N N . LEU A 1 72 ? -9.097 -11.734 -1.752 1.00 87.25 72 LEU A N 1
ATOM 541 C CA . LEU A 1 72 ? -10.437 -11.142 -1.705 1.00 87.25 72 LEU A CA 1
ATOM 542 C C . LEU A 1 72 ? -11.326 -11.832 -0.671 1.00 87.25 72 LEU A C 1
ATOM 544 O O . LEU A 1 72 ? -12.015 -11.162 0.097 1.00 87.25 72 LEU A O 1
ATOM 548 N N . TYR A 1 73 ? -11.272 -13.162 -0.598 1.00 88.81 73 TYR A N 1
ATOM 549 C CA . TYR A 1 73 ? -12.006 -13.922 0.408 1.00 88.81 73 TYR A CA 1
ATOM 550 C C . TYR A 1 73 ? -11.566 -13.561 1.836 1.00 88.81 73 TYR A C 1
ATOM 552 O O . TYR A 1 73 ? -12.404 -13.299 2.700 1.00 88.81 73 TYR A O 1
ATOM 560 N N . ALA A 1 74 ? -10.256 -13.477 2.082 1.00 85.94 74 ALA A N 1
ATOM 561 C CA . ALA A 1 74 ? -9.715 -13.061 3.372 1.00 85.94 74 ALA A CA 1
ATOM 562 C C . ALA A 1 74 ? -10.121 -11.622 3.732 1.00 85.94 74 ALA A C 1
ATOM 564 O O . ALA A 1 74 ? -10.514 -11.369 4.871 1.00 85.94 74 ALA A O 1
ATOM 565 N N . ALA A 1 75 ? -10.082 -10.699 2.768 1.00 82.12 75 ALA A N 1
ATOM 566 C CA . ALA A 1 75 ? -10.492 -9.312 2.961 1.00 82.12 75 ALA A CA 1
ATOM 567 C C . ALA A 1 75 ? -11.964 -9.217 3.400 1.00 82.12 75 ALA A C 1
ATOM 569 O O . ALA A 1 75 ? -12.265 -8.570 4.401 1.00 82.12 75 ALA A O 1
ATOM 570 N N . ILE A 1 76 ? -12.865 -9.952 2.734 1.00 82.69 76 ILE A N 1
ATOM 571 C CA . ILE A 1 76 ? -14.286 -10.024 3.111 1.00 82.69 76 ILE A CA 1
ATOM 572 C C . ILE A 1 76 ? -14.448 -10.562 4.541 1.00 82.69 76 ILE A C 1
ATOM 574 O O . ILE A 1 76 ? -15.193 -9.987 5.335 1.00 82.69 76 ILE A O 1
ATOM 578 N N . LEU A 1 77 ? -13.731 -11.633 4.902 1.00 84.06 77 LEU A N 1
ATOM 579 C CA . LEU A 1 77 ? -13.801 -12.214 6.249 1.00 84.06 77 LEU A CA 1
ATOM 580 C C . LEU A 1 77 ? -13.326 -11.252 7.346 1.00 84.06 77 LEU A C 1
ATOM 582 O O . LEU A 1 77 ? -13.901 -11.233 8.436 1.00 84.06 77 LEU A O 1
ATOM 586 N N . VAL A 1 78 ? -12.277 -10.471 7.084 1.00 79.38 78 VAL A N 1
ATOM 587 C CA . VAL A 1 78 ? -11.744 -9.495 8.044 1.00 79.38 78 VAL A CA 1
ATOM 588 C C . VAL A 1 78 ? -12.711 -8.327 8.221 1.00 79.38 78 VAL A C 1
ATOM 590 O O . VAL A 1 78 ? -12.990 -7.949 9.357 1.00 79.38 78 VAL A O 1
ATOM 593 N N . THR A 1 79 ? -13.283 -7.810 7.132 1.00 74.25 79 THR A N 1
ATOM 594 C CA . THR A 1 79 ? -14.258 -6.709 7.176 1.00 74.25 79 THR A CA 1
ATOM 595 C C . THR A 1 79 ? -15.568 -7.102 7.865 1.00 74.25 79 THR A C 1
ATOM 597 O O . THR A 1 79 ? -16.206 -6.259 8.492 1.00 74.25 79 THR A O 1
ATOM 600 N N . GLN A 1 80 ? -15.973 -8.377 7.805 1.00 70.62 80 GLN A N 1
ATOM 601 C CA . GLN A 1 80 ? -17.198 -8.856 8.458 1.00 70.62 80 GLN A CA 1
ATOM 602 C C . GLN A 1 80 ? -17.077 -9.084 9.967 1.00 70.62 80 GLN A C 1
ATOM 604 O O . GLN A 1 80 ? -18.105 -9.207 1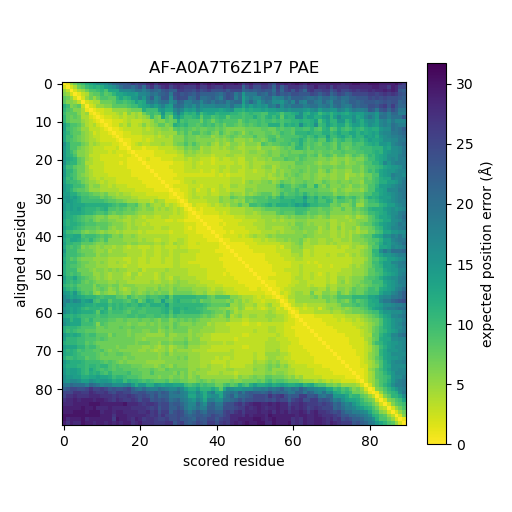0.638 1.00 70.62 80 GLN A O 1
ATOM 609 N N . LYS A 1 81 ? -15.867 -9.131 10.542 1.00 59.56 81 LYS A N 1
ATOM 610 C CA . LYS A 1 81 ? -15.751 -9.178 12.002 1.00 59.56 81 LYS A CA 1
ATOM 611 C C . LYS A 1 81 ? -16.244 -7.840 12.563 1.00 59.56 81 LYS A C 1
ATOM 613 O O . LYS A 1 81 ? -15.652 -6.807 12.246 1.00 59.56 81 LYS A O 1
ATOM 618 N N . PRO A 1 82 ? -17.291 -7.823 13.414 1.00 51.03 82 PRO A N 1
ATOM 619 C CA . PRO A 1 82 ? -17.658 -6.609 14.119 1.00 51.03 82 PRO A CA 1
ATOM 620 C C . PRO A 1 82 ? -16.416 -6.169 14.878 1.00 51.03 82 PRO A C 1
ATOM 622 O O . PRO A 1 82 ? -15.825 -6.986 15.591 1.00 51.03 82 PRO A O 1
ATOM 625 N N . HIS A 1 83 ? -16.020 -4.907 14.723 1.00 54.56 83 HIS A N 1
ATOM 626 C CA . HIS A 1 83 ? -15.060 -4.293 15.624 1.00 54.56 83 HIS A CA 1
ATOM 627 C C . HIS A 1 83 ? -15.629 -4.483 17.032 1.00 54.56 83 HIS A C 1
ATOM 629 O O . HIS A 1 83 ? -16.555 -3.778 17.444 1.00 54.56 83 HIS A O 1
ATOM 635 N N . ARG A 1 84 ? -15.147 -5.504 17.753 1.00 51.88 84 ARG A N 1
ATOM 636 C CA . ARG A 1 84 ? -15.377 -5.640 19.184 1.00 51.88 84 ARG A CA 1
ATOM 637 C C . ARG A 1 84 ? -14.745 -4.378 19.733 1.00 51.88 84 ARG A C 1
ATOM 639 O O . ARG A 1 84 ? -13.525 -4.293 19.770 1.00 51.88 84 ARG A O 1
ATOM 646 N N . LYS A 1 85 ? -15.591 -3.388 20.035 1.00 42.78 85 LYS A N 1
ATOM 647 C CA . LYS A 1 85 ? -15.198 -2.140 20.678 1.00 42.78 85 LYS A CA 1
ATOM 648 C C . LYS A 1 85 ? -14.164 -2.501 21.732 1.00 42.78 85 LYS A C 1
ATOM 650 O O . LYS A 1 85 ? -14.466 -3.314 22.609 1.00 42.78 85 LYS A O 1
ATOM 655 N N . GLU A 1 86 ? -12.964 -1.954 21.592 1.00 50.94 86 GLU A N 1
ATOM 656 C CA . GLU A 1 86 ? -11.972 -1.933 22.654 1.00 50.94 86 GLU A CA 1
ATOM 657 C C . GLU A 1 86 ? -12.590 -1.140 23.805 1.00 50.94 86 GLU A C 1
ATOM 659 O O . GLU A 1 86 ? -12.458 0.070 23.935 1.00 50.94 86 GLU A O 1
ATOM 664 N N . ALA A 1 87 ? -13.375 -1.842 24.612 1.00 50.94 87 ALA A N 1
ATOM 665 C CA . ALA A 1 87 ? -13.865 -1.388 25.890 1.00 50.94 87 ALA A CA 1
ATOM 666 C C . ALA A 1 87 ? -12.765 -1.637 26.925 1.00 50.94 87 ALA A C 1
ATOM 668 O O . ALA A 1 87 ? -12.986 -2.391 27.861 1.00 50.94 87 ALA A O 1
ATOM 669 N N . VAL A 1 88 ? -11.574 -1.063 26.725 1.00 55.69 88 VAL A N 1
ATOM 670 C CA . VAL A 1 88 ? -10.540 -0.919 27.761 1.00 55.69 88 VAL A CA 1
ATOM 671 C C . VAL A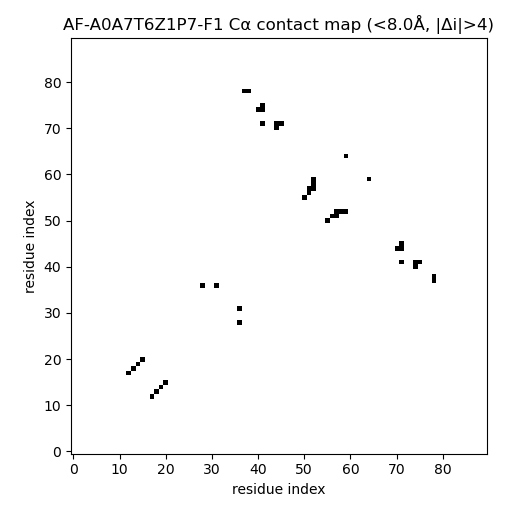 1 88 ? -9.670 0.297 27.432 1.00 55.69 88 VAL A C 1
ATOM 673 O O . VAL A 1 88 ? -8.592 0.161 26.868 1.00 55.69 88 VAL A O 1
ATOM 676 N N . GLN A 1 89 ? -10.145 1.484 27.798 1.00 39.31 89 GLN A N 1
ATOM 677 C CA . GLN A 1 89 ? -9.353 2.448 28.571 1.00 39.31 89 GLN A CA 1
ATOM 678 C C . GLN A 1 89 ? -10.282 3.551 29.082 1.00 39.31 89 GLN A C 1
ATOM 680 O O . GLN A 1 89 ? -10.599 4.523 28.399 1.00 39.31 89 GLN A O 1
ATOM 685 N N . GLN A 1 90 ? -10.791 3.269 30.285 1.00 40.62 90 GLN A N 1
ATOM 686 C CA . GLN A 1 90 ? -11.064 4.270 31.312 1.00 40.62 90 GLN A CA 1
ATOM 687 C C . GLN A 1 90 ? -9.754 4.935 31.742 1.00 40.62 90 GLN A C 1
ATOM 689 O O . GLN A 1 90 ? -8.706 4.251 31.650 1.00 40.62 90 GLN A O 1
#